Protein AF-A0A2X3BX87-F1 (afdb_monomer)

Organism: Clostridium perfringens (NCBI:txid1502)

Sequence (109 aa):
MKKKILGLLVVGALSLGLVGCGSLENKLASGSIFKTKGNYVVINYSGGKVFDVWTLENAYVQNSSNSDGYEFVDDNGNFVTVSGDVLVIRCNDDKEFSKYEEFHETIKE

pLDDT: mean 77.79, std 19.56, range [42.19, 96.69]

Mean predicted aligned error: 13.46 Å

Structure (mmCIF, N/CA/C/O backbone):
data_AF-A0A2X3BX87-F1
#
_entry.id   AF-A0A2X3BX87-F1
#
loop_
_atom_site.group_PDB
_atom_site.id
_atom_site.type_symbol
_atom_site.label_atom_id
_atom_site.label_alt_id
_atom_site.label_comp_id
_atom_site.label_asym_id
_atom_site.label_entity_id
_atom_site.label_seq_id
_atom_site.pdbx_PDB_ins_code
_atom_site.Cartn_x
_atom_site.Cartn_y
_atom_site.Cartn_z
_atom_site.occupancy
_atom_site.B_iso_or_equiv
_atom_site.auth_seq_id
_atom_site.auth_comp_id
_atom_site.auth_asym_id
_atom_site.auth_atom_id
_atom_site.pdbx_PDB_model_num
ATOM 1 N N . MET A 1 1 ? 76.163 -0.742 8.025 1.00 42.19 1 MET A N 1
ATOM 2 C CA . MET A 1 1 ? 75.196 -0.435 6.946 1.00 42.19 1 MET A CA 1
ATOM 3 C C . MET A 1 1 ? 73.838 -0.174 7.578 1.00 42.19 1 MET A C 1
ATOM 5 O O . MET A 1 1 ? 73.348 -1.022 8.307 1.00 42.19 1 MET A O 1
ATOM 9 N N . LYS A 1 2 ? 73.299 1.035 7.389 1.00 42.28 2 LYS A N 1
ATOM 10 C CA . LYS A 1 2 ? 72.048 1.515 7.995 1.00 42.28 2 LYS A CA 1
ATOM 11 C C . LYS A 1 2 ? 70.854 0.892 7.264 1.00 42.28 2 LYS A C 1
ATOM 13 O O . LYS A 1 2 ? 70.810 0.981 6.040 1.00 42.28 2 LYS A O 1
ATOM 18 N N . LYS A 1 3 ? 69.867 0.349 7.978 1.00 49.53 3 LYS A N 1
ATOM 19 C CA . LYS A 1 3 ? 68.515 0.171 7.430 1.00 49.53 3 LYS A CA 1
ATOM 20 C C . LYS A 1 3 ? 67.519 0.865 8.351 1.00 49.53 3 LYS A C 1
ATOM 22 O O . LYS A 1 3 ? 67.509 0.653 9.557 1.00 49.53 3 LYS A O 1
ATOM 27 N N . LYS A 1 4 ? 66.815 1.813 7.738 1.00 50.62 4 LYS A N 1
ATOM 28 C CA . LYS A 1 4 ? 65.926 2.806 8.329 1.00 50.62 4 LYS A CA 1
ATOM 29 C C . LYS A 1 4 ? 64.584 2.146 8.645 1.00 50.62 4 LYS A C 1
ATOM 31 O O . LYS A 1 4 ? 64.034 1.461 7.792 1.00 50.62 4 LYS A O 1
ATOM 36 N N . ILE A 1 5 ? 64.077 2.386 9.847 1.00 61.44 5 ILE A N 1
ATOM 37 C CA . ILE A 1 5 ? 62.663 2.232 10.195 1.00 61.44 5 ILE A CA 1
ATOM 38 C C . ILE A 1 5 ? 61.945 3.434 9.576 1.00 61.44 5 ILE A C 1
ATOM 40 O O . ILE A 1 5 ? 62.416 4.544 9.797 1.00 61.44 5 ILE A O 1
ATOM 44 N N . LEU A 1 6 ? 60.876 3.230 8.798 1.00 47.25 6 LEU A N 1
ATOM 45 C CA . LEU A 1 6 ? 59.740 4.157 8.648 1.00 47.25 6 LEU A CA 1
ATOM 46 C C . LEU A 1 6 ? 58.700 3.571 7.673 1.00 47.25 6 LEU A C 1
ATOM 48 O O . LEU A 1 6 ? 59.063 3.092 6.603 1.00 47.25 6 LEU A O 1
ATOM 52 N N . GLY A 1 7 ? 57.419 3.679 8.026 1.00 48.97 7 GLY A N 1
ATOM 53 C CA . GLY A 1 7 ? 56.271 3.329 7.179 1.00 48.97 7 GLY A CA 1
ATOM 54 C C . GLY A 1 7 ? 55.152 2.733 8.031 1.00 48.97 7 GLY A C 1
ATOM 55 O O . GLY A 1 7 ? 54.980 1.525 8.056 1.00 48.97 7 GLY A O 1
ATOM 56 N N . LEU A 1 8 ? 54.615 3.474 9.002 1.00 46.38 8 LEU A N 1
ATOM 57 C CA . LEU A 1 8 ? 53.531 4.455 8.839 1.00 46.38 8 LEU A CA 1
ATOM 58 C C . LEU A 1 8 ? 52.221 3.794 8.365 1.00 46.38 8 LEU A C 1
ATOM 60 O O . LEU A 1 8 ? 52.025 3.544 7.183 1.00 46.38 8 LEU A O 1
ATOM 64 N N . LEU A 1 9 ? 51.379 3.512 9.366 1.00 51.75 9 LEU A N 1
ATOM 65 C CA . LEU A 1 9 ? 49.921 3.347 9.365 1.00 51.75 9 LEU A CA 1
ATOM 66 C C . LEU A 1 9 ? 49.225 3.522 8.005 1.00 51.75 9 LEU A C 1
ATOM 68 O O . LEU A 1 9 ? 49.022 4.648 7.554 1.00 51.75 9 LEU A O 1
ATOM 72 N N . VAL A 1 10 ? 48.745 2.418 7.426 1.00 52.28 10 VAL A N 1
ATOM 73 C CA . VAL A 1 10 ? 47.655 2.471 6.445 1.00 52.28 10 VAL A CA 1
ATOM 74 C C . VAL A 1 10 ? 46.364 2.110 7.165 1.00 52.28 10 VAL A C 1
ATOM 76 O O . VAL A 1 10 ? 46.109 0.972 7.549 1.00 52.28 10 VAL A O 1
ATOM 79 N N . VAL A 1 11 ? 45.631 3.188 7.407 1.00 57.97 11 VAL A N 1
ATOM 80 C CA . VAL A 1 11 ? 44.270 3.334 7.904 1.00 57.97 11 VAL A CA 1
ATOM 81 C C . VAL A 1 11 ? 43.339 2.260 7.345 1.00 57.97 11 VAL A C 1
ATOM 83 O O . VAL A 1 11 ? 43.222 2.081 6.135 1.00 57.97 11 VAL A O 1
ATOM 86 N N . GLY A 1 12 ? 42.645 1.578 8.256 1.00 54.19 12 GLY A N 1
ATOM 87 C CA . GLY A 1 12 ? 41.471 0.796 7.921 1.00 54.19 12 GLY A CA 1
ATOM 88 C C . GLY A 1 12 ? 40.347 1.708 7.443 1.00 54.19 12 GLY A C 1
ATOM 89 O O . GLY A 1 12 ? 39.989 2.673 8.111 1.00 54.19 12 GLY A O 1
ATOM 90 N N . ALA A 1 13 ? 39.769 1.364 6.304 1.00 57.69 13 ALA A N 1
ATOM 91 C CA . ALA A 1 13 ? 38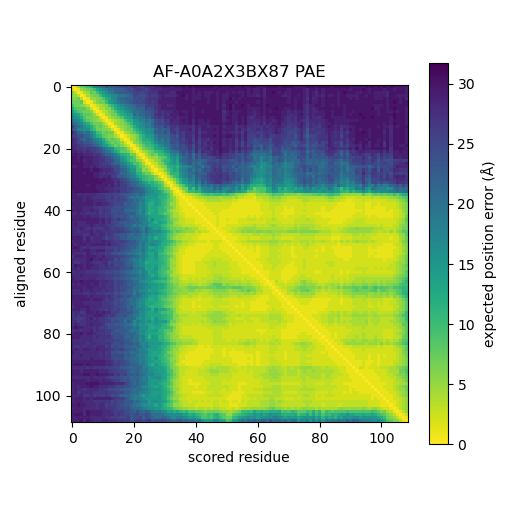.413 1.740 5.954 1.00 57.69 13 ALA A CA 1
ATOM 92 C C . ALA A 1 13 ? 37.825 0.559 5.182 1.00 57.69 13 ALA A C 1
ATOM 94 O O . ALA A 1 13 ? 38.150 0.337 4.017 1.00 57.69 13 ALA A O 1
ATOM 95 N N . LEU A 1 14 ? 37.003 -0.237 5.871 1.00 48.50 14 LEU A N 1
ATOM 96 C CA . LEU A 1 14 ? 36.059 -1.136 5.224 1.00 48.50 14 LEU A CA 1
ATOM 97 C C . LEU A 1 14 ? 35.176 -0.272 4.317 1.00 48.50 14 LEU A C 1
ATOM 99 O O . LEU A 1 14 ? 34.306 0.447 4.803 1.00 48.50 14 LEU A O 1
ATOM 103 N N . SER A 1 15 ? 35.374 -0.337 3.005 1.00 56.03 15 SER A N 1
ATOM 104 C CA . SER A 1 15 ? 34.414 0.196 2.043 1.00 56.03 15 SER A CA 1
ATOM 105 C C . SER A 1 15 ? 33.249 -0.788 1.900 1.00 56.03 15 SER A C 1
ATOM 107 O O . SER A 1 15 ? 33.116 -1.470 0.887 1.00 56.03 15 SER A O 1
ATOM 109 N N . LEU A 1 16 ? 32.417 -0.883 2.937 1.00 55.84 16 LEU A N 1
ATOM 110 C CA . LEU A 1 16 ? 31.048 -1.381 2.825 1.00 55.84 16 LEU A CA 1
ATOM 111 C C . LEU A 1 16 ? 30.134 -0.165 2.729 1.00 55.84 16 LEU A C 1
ATOM 113 O O . LEU A 1 16 ? 29.616 0.347 3.714 1.00 55.84 16 LEU A O 1
ATOM 117 N N . GLY A 1 17 ? 30.001 0.320 1.506 1.00 49.78 17 GLY A N 1
ATOM 118 C CA . GLY A 1 17 ? 29.081 1.381 1.148 1.00 49.78 17 GLY A CA 1
ATOM 119 C C . GLY A 1 17 ? 28.641 1.150 -0.281 1.00 49.78 17 GLY A C 1
ATOM 120 O O . GLY A 1 17 ? 28.997 1.921 -1.166 1.00 49.78 17 GLY A O 1
ATOM 121 N N . LEU A 1 18 ? 27.909 0.058 -0.518 1.00 51.56 18 LEU A N 1
ATOM 122 C CA . LEU A 1 18 ? 27.013 -0.016 -1.667 1.00 51.56 18 LEU A CA 1
ATOM 123 C C . LEU A 1 18 ? 25.963 1.084 -1.478 1.00 51.56 18 LEU A C 1
ATOM 125 O O . LEU A 1 18 ? 24.871 0.853 -0.970 1.00 51.56 18 LEU A O 1
ATOM 129 N N . VAL A 1 19 ? 26.309 2.307 -1.868 1.00 56.84 19 VAL A N 1
ATOM 130 C CA . VAL A 1 19 ? 25.322 3.306 -2.259 1.00 56.84 19 VAL A CA 1
ATOM 131 C C . VAL A 1 19 ? 24.694 2.774 -3.539 1.00 56.84 19 VAL A C 1
ATOM 133 O O . VAL A 1 19 ? 25.155 3.044 -4.646 1.00 56.84 19 VAL A O 1
ATOM 136 N N . GLY A 1 20 ? 23.640 1.976 -3.377 1.00 47.97 20 GLY A N 1
ATOM 137 C CA . GLY A 1 20 ? 22.613 1.793 -4.393 1.00 47.97 20 GLY A CA 1
ATOM 138 C C . GLY A 1 20 ? 21.878 3.116 -4.579 1.00 47.97 20 GLY A C 1
ATOM 139 O O . GLY A 1 20 ? 20.732 3.260 -4.180 1.00 47.97 20 GLY A O 1
ATOM 140 N N . CYS A 1 21 ? 22.574 4.111 -5.123 1.00 55.06 21 CYS A N 1
ATOM 141 C CA . CYS A 1 21 ? 22.011 5.383 -5.532 1.00 55.06 21 CYS A CA 1
ATOM 142 C C . CYS A 1 21 ? 22.110 5.421 -7.054 1.00 55.06 21 CYS A C 1
ATOM 144 O O . CYS A 1 21 ? 23.137 5.771 -7.631 1.00 55.06 21 CYS A O 1
ATOM 146 N N . GLY A 1 22 ? 21.059 4.940 -7.705 1.00 47.41 22 GLY A N 1
ATOM 147 C CA . GLY A 1 22 ? 20.984 4.877 -9.152 1.00 47.41 22 GLY A CA 1
ATOM 148 C C . GLY A 1 22 ? 19.544 4.686 -9.592 1.00 47.41 22 GLY A C 1
ATOM 149 O O . GLY A 1 22 ? 19.085 3.561 -9.725 1.00 47.41 22 GLY A O 1
ATOM 150 N N . SER A 1 23 ? 18.869 5.808 -9.858 1.00 50.59 23 SER A N 1
ATOM 151 C CA . SER A 1 23 ? 17.605 5.902 -10.605 1.00 50.59 23 SER A CA 1
ATOM 152 C C . SER A 1 23 ? 16.277 5.703 -9.853 1.00 50.59 23 SER A C 1
ATOM 154 O O . SER A 1 23 ? 15.329 5.161 -10.422 1.00 50.59 23 SER A O 1
ATOM 156 N N . LEU A 1 24 ? 16.134 6.236 -8.637 1.00 48.31 24 LEU A N 1
ATOM 157 C CA . LEU A 1 24 ? 14.792 6.460 -8.067 1.00 48.31 24 LEU A CA 1
ATOM 158 C C . LEU A 1 24 ? 14.265 7.878 -8.342 1.00 48.31 24 LEU A C 1
ATOM 160 O O . LEU A 1 24 ? 13.073 8.077 -8.558 1.00 48.31 24 LEU A O 1
ATOM 164 N N . GLU A 1 25 ? 15.169 8.854 -8.450 1.00 44.00 25 GLU A N 1
ATOM 165 C CA . GLU A 1 25 ? 14.825 10.276 -8.599 1.00 44.00 25 GLU A CA 1
ATOM 166 C C . GLU A 1 25 ? 14.125 10.612 -9.927 1.00 44.00 25 GLU A C 1
ATOM 168 O O . GLU A 1 25 ? 13.319 11.536 -9.975 1.00 44.00 25 GLU A O 1
ATOM 173 N N . ASN A 1 26 ? 14.356 9.837 -10.993 1.00 44.00 26 ASN A N 1
ATOM 174 C CA . ASN A 1 26 ? 13.775 10.116 -12.313 1.00 44.00 26 ASN A CA 1
ATOM 175 C C . ASN A 1 26 ? 12.454 9.392 -12.607 1.00 44.00 26 ASN A C 1
ATOM 177 O O . ASN A 1 26 ? 11.776 9.761 -13.563 1.00 44.00 26 ASN A O 1
ATOM 181 N N . LYS A 1 27 ? 12.047 8.403 -11.799 1.00 46.78 27 LYS A N 1
ATOM 182 C CA . LYS A 1 27 ? 10.755 7.718 -11.990 1.00 46.78 27 LYS A CA 1
ATOM 183 C C . LYS A 1 27 ? 9.591 8.388 -11.256 1.00 46.78 27 LYS A C 1
ATOM 185 O O . LYS A 1 27 ? 8.456 8.239 -11.689 1.00 46.78 27 LYS A O 1
ATOM 190 N N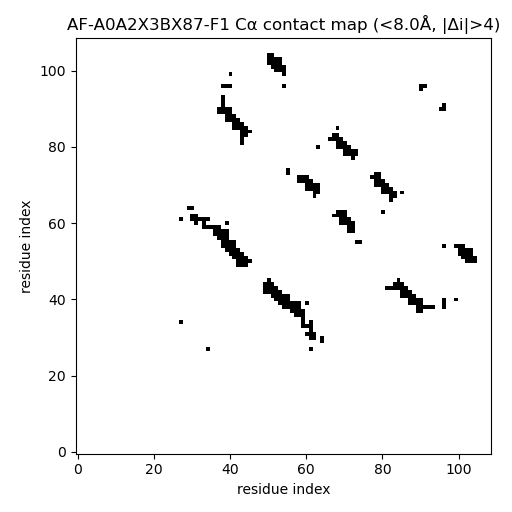 . LEU A 1 28 ? 9.864 9.191 -10.223 1.00 47.81 28 LEU A N 1
ATOM 191 C CA . LEU A 1 28 ? 8.837 9.957 -9.497 1.00 47.81 28 LEU A CA 1
ATOM 192 C C . LEU A 1 28 ? 8.206 11.098 -10.321 1.00 47.81 28 LEU A C 1
ATOM 194 O O . LEU A 1 28 ? 7.174 11.651 -9.940 1.00 47.81 28 LEU A O 1
ATOM 198 N N . ALA A 1 29 ? 8.829 11.498 -11.433 1.00 46.53 29 ALA A N 1
ATOM 199 C CA . ALA A 1 29 ? 8.450 12.706 -12.163 1.00 46.53 29 ALA A CA 1
ATOM 200 C C . ALA A 1 29 ? 7.334 12.504 -13.204 1.00 46.53 29 ALA A C 1
ATOM 202 O O . ALA A 1 29 ? 6.722 13.492 -13.623 1.00 46.53 29 ALA A O 1
ATOM 203 N N . SER A 1 30 ? 7.032 11.270 -13.619 1.00 45.12 30 SER A N 1
ATOM 204 C CA . SER A 1 30 ? 6.088 11.022 -14.713 1.00 45.12 30 SER A CA 1
ATOM 205 C C . SER A 1 30 ? 4.895 10.175 -14.276 1.00 45.12 30 SER A C 1
ATOM 207 O O . SER A 1 30 ? 4.923 8.953 -14.355 1.00 45.12 30 SER A O 1
ATOM 209 N N . GLY A 1 31 ? 3.815 10.861 -13.892 1.00 46.28 31 GLY A N 1
ATOM 210 C CA . GLY A 1 31 ? 2.461 10.315 -13.991 1.00 46.28 31 GLY A CA 1
ATOM 211 C C . GLY A 1 31 ? 1.858 9.753 -12.707 1.00 46.28 31 GLY A C 1
ATOM 212 O O . GLY A 1 31 ? 1.528 8.580 -12.656 1.00 46.28 31 GLY A O 1
ATOM 213 N N . SER A 1 32 ? 1.592 10.583 -11.696 1.00 47.94 32 SER A N 1
ATOM 214 C CA . SER A 1 32 ? 0.542 10.267 -10.717 1.00 47.94 32 SER A CA 1
ATOM 215 C C . SER A 1 32 ? -0.093 11.523 -10.131 1.00 47.94 32 SER A C 1
ATOM 217 O O . SER A 1 32 ? 0.527 12.587 -10.075 1.00 47.94 32 SER A O 1
ATOM 219 N N . ILE A 1 33 ? -1.350 11.384 -9.709 1.00 54.00 33 ILE A N 1
ATOM 220 C CA . ILE A 1 33 ? -2.208 12.426 -9.124 1.00 54.00 33 ILE A CA 1
ATOM 221 C C . ILE A 1 33 ? -1.637 12.906 -7.773 1.00 54.00 33 ILE A C 1
ATOM 223 O O . ILE A 1 33 ? -1.942 14.009 -7.320 1.00 54.00 33 ILE A O 1
ATOM 227 N N . PHE A 1 34 ? -0.727 12.139 -7.162 1.00 59.59 34 PHE A N 1
ATOM 228 C CA . PHE A 1 34 ? -0.157 12.451 -5.857 1.00 59.59 34 PHE A CA 1
ATOM 229 C C . PHE A 1 34 ? 1.376 12.520 -5.888 1.00 59.59 34 PHE A C 1
ATOM 231 O O . PHE A 1 34 ? 2.079 11.529 -5.747 1.00 59.59 34 PHE A O 1
ATOM 238 N N . LYS A 1 35 ? 1.904 13.739 -6.054 1.00 65.25 35 LYS A N 1
ATOM 239 C CA . LYS A 1 35 ? 3.352 14.037 -6.058 1.00 65.25 35 LYS A CA 1
ATOM 240 C C . LYS A 1 35 ? 3.955 14.237 -4.661 1.00 65.25 35 LYS A C 1
ATOM 242 O O . LYS A 1 35 ? 5.113 14.623 -4.540 1.00 65.25 35 LYS A O 1
ATOM 247 N N . THR A 1 36 ? 3.165 14.062 -3.606 1.00 81.38 36 THR A N 1
ATOM 248 C CA . THR A 1 36 ? 3.563 14.370 -2.230 1.00 81.38 36 THR A CA 1
ATOM 249 C C . THR A 1 36 ? 3.320 13.183 -1.321 1.00 81.38 36 THR A C 1
ATOM 251 O O . THR A 1 36 ? 2.359 12.433 -1.517 1.00 81.38 36 THR A O 1
ATOM 254 N N . LYS A 1 37 ? 4.183 13.050 -0.307 1.00 89.00 37 LYS A N 1
ATOM 255 C CA . LYS A 1 37 ? 3.983 12.069 0.753 1.00 89.00 37 LYS A CA 1
ATOM 256 C C . LYS A 1 37 ? 2.622 12.257 1.416 1.00 89.00 37 LYS A C 1
ATOM 258 O O . LYS A 1 37 ? 2.096 13.373 1.497 1.00 89.00 37 LYS A O 1
ATOM 263 N N . GLY A 1 38 ? 2.052 11.159 1.873 1.00 91.19 38 GLY A N 1
ATOM 264 C CA . GLY A 1 38 ? 0.787 11.142 2.590 1.00 91.19 38 GLY A CA 1
ATOM 265 C C . GLY A 1 38 ? 0.496 9.756 3.131 1.00 91.19 38 GLY A C 1
ATOM 266 O O . GLY A 1 38 ? 1.264 8.827 2.892 1.00 91.19 38 GLY A O 1
ATOM 267 N N . ASN A 1 39 ? -0.619 9.644 3.839 1.00 94.69 39 ASN A N 1
ATOM 268 C CA . ASN A 1 39 ? -1.114 8.360 4.303 1.00 94.69 39 ASN A CA 1
ATOM 269 C C . ASN A 1 39 ? -2.017 7.781 3.212 1.00 94.69 39 ASN A C 1
ATOM 271 O O . ASN A 1 39 ? -2.905 8.481 2.710 1.00 94.69 39 ASN A O 1
ATOM 275 N N . TYR A 1 40 ? -1.759 6.542 2.808 1.00 94.44 40 TYR A N 1
ATOM 276 C CA . TYR A 1 40 ? -2.481 5.877 1.728 1.00 94.44 40 TYR A CA 1
ATOM 277 C C . TYR A 1 40 ? -2.977 4.511 2.158 1.00 94.44 40 TYR A C 1
ATOM 279 O O . TYR A 1 40 ? -2.288 3.782 2.862 1.00 94.44 40 TYR A O 1
ATOM 287 N N . VAL A 1 41 ? -4.142 4.144 1.644 1.00 96.19 41 VAL A N 1
ATOM 288 C CA . VAL A 1 41 ? -4.635 2.773 1.689 1.00 96.19 41 VAL A CA 1
ATOM 289 C C . VAL A 1 41 ? -4.733 2.262 0.263 1.00 96.19 41 VAL A C 1
ATOM 291 O O . VAL A 1 41 ? -5.360 2.903 -0.587 1.00 96.19 41 VAL A O 1
ATOM 294 N N . VAL A 1 42 ? -4.090 1.128 -0.006 1.00 95.50 42 VAL A N 1
ATOM 295 C CA . VAL A 1 42 ? -4.134 0.453 -1.308 1.00 95.50 42 VAL A CA 1
ATOM 296 C C . VAL A 1 42 ? -4.875 -0.861 -1.129 1.00 95.50 42 VAL A C 1
ATOM 298 O O . VAL A 1 42 ? -4.425 -1.718 -0.379 1.00 95.50 42 VAL A O 1
ATOM 301 N N . ILE A 1 43 ? -6.013 -1.008 -1.802 1.00 95.81 43 ILE A N 1
ATOM 302 C CA . ILE A 1 43 ? -6.872 -2.191 -1.714 1.00 95.81 43 ILE A CA 1
ATOM 303 C C . ILE A 1 43 ? -6.839 -2.900 -3.060 1.00 95.81 43 ILE A C 1
ATOM 305 O O . ILE A 1 43 ? -7.212 -2.308 -4.073 1.00 95.81 43 ILE A O 1
ATOM 309 N N . ASN A 1 44 ? -6.417 -4.158 -3.065 1.00 94.69 44 ASN A N 1
ATOM 310 C CA . ASN A 1 44 ? -6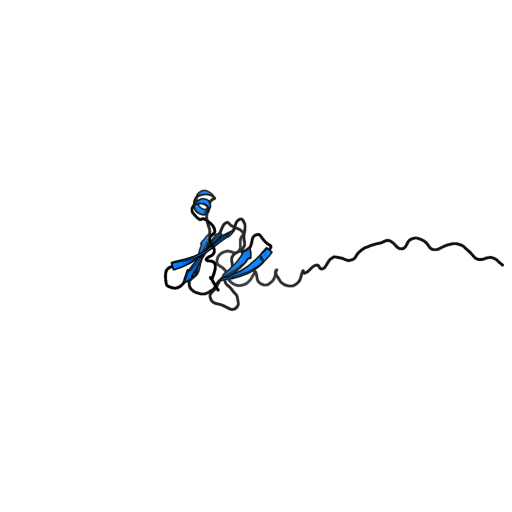.439 -5.021 -4.236 1.00 94.69 44 ASN A CA 1
ATOM 311 C C . ASN A 1 44 ? -7.602 -6.009 -4.141 1.00 94.69 44 ASN A C 1
ATOM 313 O O . ASN A 1 44 ? -7.836 -6.619 -3.089 1.00 94.69 44 ASN A O 1
ATOM 317 N N . TYR A 1 45 ? -8.292 -6.212 -5.255 1.00 93.81 45 TYR A N 1
ATOM 318 C CA . TYR A 1 45 ? -9.410 -7.135 -5.356 1.00 93.81 45 TYR A CA 1
ATOM 319 C C . TYR A 1 45 ? -9.085 -8.309 -6.279 1.00 93.81 45 TYR A C 1
ATOM 321 O O . TYR A 1 45 ? -8.401 -8.185 -7.293 1.00 93.81 45 TYR A O 1
ATOM 329 N N . SER A 1 46 ? -9.643 -9.471 -5.950 1.00 90.62 46 SER A N 1
ATOM 330 C CA . SER A 1 46 ? -9.634 -10.654 -6.806 1.00 90.62 46 SER A CA 1
ATOM 331 C C . SER A 1 46 ? -11.009 -11.311 -6.775 1.00 90.62 46 SER A C 1
ATOM 333 O O . SER A 1 46 ? -11.561 -11.593 -5.711 1.00 90.62 46 SER A O 1
ATOM 335 N N . GLY A 1 47 ? -11.622 -11.497 -7.948 1.00 90.50 47 GLY A N 1
ATOM 336 C CA . GLY A 1 47 ? -12.960 -12.092 -8.057 1.00 90.50 47 GLY A CA 1
ATOM 337 C C . GLY A 1 47 ? -14.049 -11.348 -7.267 1.00 90.50 47 GLY A C 1
ATOM 338 O O . GLY A 1 47 ? -14.972 -11.983 -6.758 1.00 90.50 47 GLY A O 1
ATOM 339 N N . GLY A 1 48 ? -13.926 -10.023 -7.125 1.00 90.06 48 GLY A N 1
ATOM 340 C CA . GLY A 1 48 ? -14.863 -9.181 -6.370 1.00 90.06 48 GLY A CA 1
ATOM 341 C C . GLY A 1 48 ? -14.700 -9.233 -4.846 1.00 90.06 48 GLY A C 1
ATOM 342 O O . GLY A 1 48 ? -15.568 -8.739 -4.128 1.00 90.06 48 GLY A O 1
ATOM 343 N N . LYS A 1 49 ? -13.619 -9.833 -4.336 1.00 93.00 49 LYS A N 1
ATOM 344 C CA . LYS A 1 49 ? -13.276 -9.859 -2.907 1.00 93.00 49 LYS A CA 1
ATOM 345 C C . LYS A 1 49 ? -11.992 -9.087 -2.657 1.00 93.00 49 LYS A C 1
ATOM 347 O O . LYS A 1 49 ? -11.118 -9.080 -3.516 1.00 93.00 49 LYS A O 1
ATOM 352 N N . VAL A 1 50 ? -11.879 -8.484 -1.475 1.00 94.00 50 VAL A N 1
ATOM 353 C CA . VAL A 1 50 ? -10.616 -7.904 -1.004 1.00 94.00 50 VAL A CA 1
ATOM 354 C C . VAL A 1 50 ? -9.611 -9.039 -0.837 1.00 94.00 50 VAL A C 1
ATOM 356 O O . VAL A 1 50 ? -9.849 -9.965 -0.065 1.00 94.00 50 VAL A O 1
ATOM 359 N N . PHE A 1 51 ? -8.532 -8.965 -1.603 1.00 92.62 51 PHE A N 1
ATOM 360 C CA . PHE A 1 51 ? -7.422 -9.913 -1.586 1.00 92.62 51 PHE A CA 1
ATOM 361 C C . PHE A 1 51 ? -6.258 -9.368 -0.752 1.00 92.62 51 PHE A C 1
ATOM 363 O O . PHE A 1 51 ? -5.574 -10.120 -0.061 1.00 92.62 51 PHE A O 1
ATOM 370 N N . ASP A 1 52 ? -6.052 -8.052 -0.804 1.00 94.56 52 ASP A N 1
ATOM 371 C CA . ASP A 1 52 ? -4.912 -7.391 -0.187 1.00 94.56 52 ASP A CA 1
ATOM 372 C C . ASP A 1 52 ? -5.273 -5.946 0.213 1.00 94.56 52 ASP A C 1
ATOM 374 O O . ASP A 1 52 ? -5.997 -5.261 -0.516 1.00 94.56 52 ASP A O 1
ATOM 378 N N . VAL A 1 53 ? -4.793 -5.491 1.366 1.00 95.75 53 VAL A N 1
ATOM 379 C CA . VAL A 1 53 ? -4.917 -4.134 1.899 1.00 95.75 53 VAL A CA 1
ATOM 380 C C . VAL A 1 53 ? -3.569 -3.727 2.471 1.00 95.75 53 VAL A C 1
ATOM 382 O O . VAL A 1 53 ? -3.122 -4.310 3.451 1.00 95.75 53 VAL A O 1
ATOM 385 N N . TRP A 1 54 ? -2.982 -2.672 1.916 1.00 95.88 54 TRP A N 1
ATOM 386 C CA . TRP A 1 54 ? -1.772 -2.038 2.436 1.00 95.88 54 TRP A CA 1
ATOM 387 C C . TRP A 1 54 ? -2.131 -0.741 3.151 1.00 95.88 54 TRP A C 1
ATOM 389 O O . TRP A 1 54 ? -2.846 0.094 2.577 1.00 95.88 54 TRP A O 1
ATOM 399 N N . THR A 1 55 ? -1.600 -0.537 4.356 1.00 96.44 55 THR A N 1
ATOM 400 C CA . THR A 1 55 ? -1.694 0.742 5.075 1.00 96.44 55 THR A CA 1
ATOM 401 C C . THR A 1 55 ? -0.336 1.429 5.074 1.00 96.44 55 THR A C 1
ATOM 403 O O . THR A 1 55 ? 0.597 0.980 5.719 1.00 96.44 55 THR A O 1
ATOM 406 N N . LEU A 1 56 ? -0.210 2.527 4.328 1.00 94.69 56 LEU A N 1
ATOM 407 C CA . LEU A 1 56 ? 1.075 3.168 4.054 1.00 94.69 56 LEU A CA 1
ATOM 408 C C . LEU A 1 56 ? 1.133 4.554 4.700 1.00 94.69 56 LEU A C 1
ATOM 410 O O . LEU A 1 56 ? 0.493 5.493 4.214 1.00 94.69 56 LEU A O 1
ATOM 414 N N . GLU A 1 57 ? 1.917 4.711 5.763 1.00 93.81 57 GLU A N 1
ATOM 415 C CA . GLU A 1 57 ? 2.121 6.005 6.420 1.00 93.81 57 GLU A CA 1
ATOM 416 C C . GLU A 1 57 ? 3.231 6.818 5.746 1.00 93.81 57 GLU A C 1
ATOM 418 O O . GLU A 1 57 ? 4.323 6.324 5.471 1.00 93.81 57 GLU A O 1
ATOM 423 N N . ASN A 1 58 ? 2.982 8.111 5.509 1.00 92.19 58 ASN A N 1
ATOM 424 C CA . ASN A 1 58 ? 3.977 9.042 4.958 1.00 92.19 58 ASN A CA 1
ATOM 425 C C . ASN A 1 58 ? 4.707 8.508 3.697 1.00 92.19 58 ASN A C 1
ATOM 427 O O . ASN A 1 58 ? 5.911 8.729 3.495 1.00 92.19 58 ASN A O 1
ATOM 431 N N . ALA A 1 59 ? 3.965 7.816 2.836 1.00 91.50 59 ALA A N 1
ATOM 432 C CA . ALA A 1 59 ? 4.479 7.095 1.681 1.00 91.50 59 ALA A CA 1
ATOM 433 C C . ALA A 1 59 ? 4.286 7.872 0.372 1.00 91.50 59 ALA A C 1
ATOM 435 O O . ALA A 1 59 ? 3.516 8.832 0.295 1.00 91.50 59 ALA A O 1
ATOM 436 N N . TYR A 1 60 ? 4.993 7.445 -0.675 1.00 90.06 60 TYR A N 1
ATOM 437 C CA . TYR A 1 60 ? 4.704 7.834 -2.055 1.00 90.06 60 TYR A CA 1
ATOM 438 C C . TYR A 1 60 ? 3.990 6.677 -2.751 1.00 90.06 60 TYR A C 1
ATOM 440 O O . TYR A 1 60 ? 4.513 5.567 -2.769 1.00 90.06 60 TYR A O 1
ATOM 448 N N . VAL A 1 61 ? 2.836 6.960 -3.358 1.00 91.06 61 VAL A N 1
ATOM 449 C CA . VAL A 1 61 ? 2.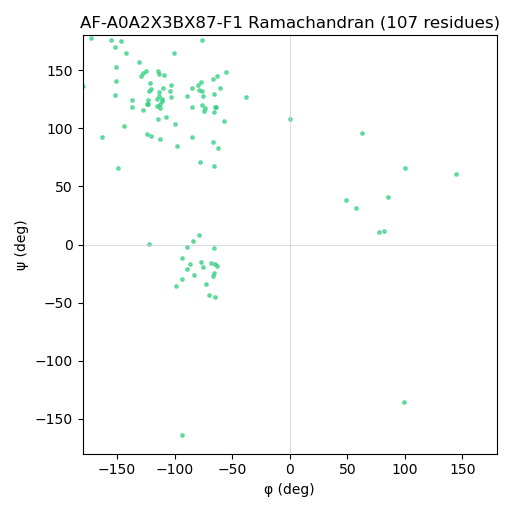107 6.013 -4.209 1.00 91.06 61 VAL A CA 1
ATOM 450 C C . VAL A 1 61 ? 1.924 6.643 -5.584 1.00 91.06 61 VAL A C 1
ATOM 452 O O . VAL A 1 61 ? 1.391 7.750 -5.713 1.00 91.06 61 VAL A O 1
ATOM 455 N N . GLN A 1 62 ? 2.376 5.950 -6.623 1.00 89.81 62 GLN A N 1
ATOM 456 C CA . GLN A 1 62 ? 2.340 6.442 -7.999 1.00 89.81 62 GLN A CA 1
ATOM 457 C C . GLN A 1 62 ? 1.757 5.404 -8.953 1.00 89.81 62 GLN A C 1
ATOM 459 O O . GLN A 1 62 ? 1.784 4.218 -8.646 1.00 89.81 62 GLN A O 1
ATOM 464 N N . ASN A 1 63 ? 1.238 5.830 -10.109 1.00 88.38 63 ASN A N 1
ATOM 465 C CA . ASN A 1 63 ? 0.894 4.869 -11.155 1.00 88.38 63 ASN A CA 1
ATOM 466 C C . ASN A 1 63 ? 2.171 4.166 -11.628 1.00 88.38 63 ASN A C 1
ATOM 468 O O . ASN A 1 63 ? 3.237 4.789 -11.705 1.00 88.38 63 ASN A O 1
ATOM 472 N N . SER A 1 64 ? 2.055 2.890 -11.975 1.00 86.81 64 SER A N 1
ATOM 473 C CA . SER A 1 64 ? 3.147 2.169 -12.608 1.00 86.81 64 SER A CA 1
ATOM 474 C C . SER A 1 64 ? 3.421 2.731 -14.000 1.00 86.81 64 SER A C 1
ATOM 476 O O . SER A 1 64 ? 2.521 3.088 -14.756 1.00 86.81 64 SER A O 1
ATOM 478 N N . SER A 1 65 ? 4.702 2.783 -14.355 1.00 83.31 65 SER A N 1
ATOM 479 C CA . SER A 1 65 ? 5.134 3.178 -15.703 1.00 83.31 65 SER A CA 1
ATOM 480 C C . SER A 1 65 ? 4.909 2.089 -16.760 1.00 83.31 65 SER A C 1
ATOM 482 O O . SER A 1 65 ? 4.894 2.393 -17.951 1.00 83.31 65 SER A O 1
ATOM 484 N N . ASN A 1 66 ? 4.752 0.832 -16.332 1.00 83.19 66 ASN A N 1
ATOM 485 C CA . ASN A 1 66 ? 4.750 -0.342 -17.209 1.00 83.19 66 ASN A CA 1
ATOM 486 C C . ASN A 1 66 ? 3.464 -1.177 -17.111 1.00 83.19 66 ASN A C 1
ATOM 488 O O . ASN A 1 66 ? 3.358 -2.203 -17.781 1.00 83.19 66 ASN A O 1
ATOM 492 N N . SER A 1 67 ? 2.509 -0.772 -16.276 1.00 83.56 67 SER A N 1
ATOM 493 C CA . SER A 1 67 ? 1.214 -1.432 -16.117 1.00 83.56 67 SER A CA 1
ATOM 494 C C . SER A 1 67 ? 0.120 -0.408 -15.815 1.00 83.56 67 SER A C 1
ATOM 496 O O . SER A 1 67 ? 0.388 0.778 -15.637 1.00 83.56 67 SER A O 1
ATOM 498 N N . ASP A 1 68 ? -1.120 -0.875 -15.756 1.00 82.81 68 ASP A N 1
ATOM 499 C CA . ASP A 1 68 ? -2.284 -0.137 -15.260 1.00 82.81 68 ASP A CA 1
ATOM 500 C C . ASP A 1 68 ? -2.362 -0.091 -13.720 1.00 82.81 68 ASP A C 1
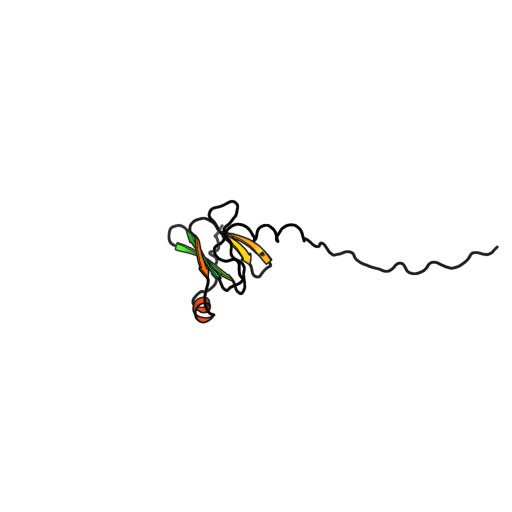ATOM 502 O O . ASP A 1 68 ? -3.356 0.365 -13.161 1.00 82.81 68 ASP A O 1
ATOM 506 N N . GLY A 1 69 ? -1.319 -0.565 -13.035 1.00 90.50 69 GLY A N 1
ATOM 507 C CA . GLY A 1 69 ? -1.249 -0.656 -11.585 1.00 90.50 69 GLY A CA 1
ATOM 508 C C . GLY A 1 69 ? -0.600 0.543 -10.894 1.00 90.50 69 GLY A C 1
ATOM 509 O O . GLY A 1 69 ? -0.386 1.609 -11.474 1.00 90.50 69 GLY A O 1
ATOM 510 N N . TYR A 1 70 ? -0.227 0.329 -9.635 1.00 92.12 70 TYR A N 1
ATOM 511 C CA . TYR A 1 70 ? 0.431 1.297 -8.764 1.00 92.12 70 TYR A CA 1
ATOM 512 C C . TYR A 1 70 ? 1.741 0.744 -8.202 1.00 9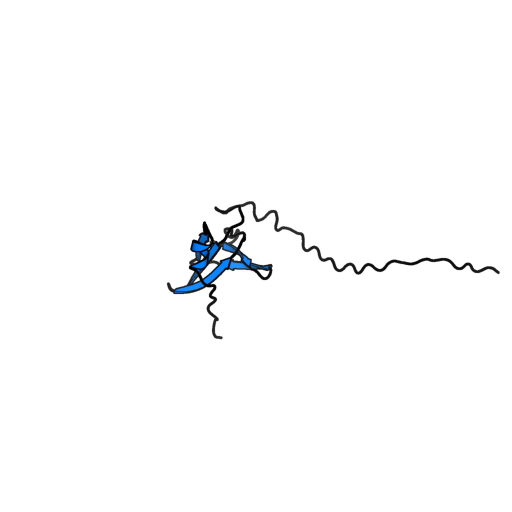2.12 70 TYR A C 1
ATOM 514 O O . TYR A 1 70 ? 1.891 -0.457 -7.977 1.00 92.12 70 TYR A O 1
ATOM 522 N N . GLU A 1 71 ? 2.686 1.644 -7.960 1.00 92.94 71 GLU A N 1
ATOM 523 C CA . GLU A 1 71 ? 3.998 1.372 -7.381 1.00 92.94 71 GLU A CA 1
ATOM 524 C C . GLU A 1 71 ? 4.175 2.180 -6.091 1.00 92.94 71 GLU A C 1
ATOM 526 O O . GLU A 1 71 ? 3.815 3.363 -6.027 1.00 92.94 71 GLU A O 1
ATOM 531 N N . PHE A 1 72 ? 4.757 1.545 -5.075 1.00 93.00 72 PHE A N 1
ATOM 532 C CA . PHE A 1 72 ? 5.137 2.171 -3.808 1.00 93.00 72 PHE A CA 1
ATOM 533 C C . PHE A 1 72 ? 6.274 1.390 -3.134 1.00 93.00 72 PHE A C 1
ATOM 535 O O . PHE A 1 72 ? 6.739 0.366 -3.642 1.00 93.00 72 PHE A O 1
ATOM 542 N N . VAL A 1 73 ? 6.755 1.912 -2.008 1.00 89.81 73 VAL A N 1
ATOM 543 C CA . VAL A 1 73 ? 7.740 1.255 -1.144 1.00 89.81 73 VAL A CA 1
ATOM 544 C C . VAL A 1 73 ? 7.054 0.933 0.179 1.00 89.81 73 VAL A C 1
ATOM 546 O O . VAL A 1 73 ? 6.427 1.829 0.744 1.00 89.81 73 VAL A O 1
ATOM 549 N N . ASP A 1 74 ? 7.132 -0.320 0.625 1.00 86.62 74 ASP A N 1
ATOM 550 C CA . ASP A 1 74 ? 6.566 -0.748 1.911 1.00 86.62 74 ASP A CA 1
ATOM 551 C C . ASP A 1 74 ? 7.441 -0.310 3.103 1.00 86.62 74 ASP A C 1
ATOM 553 O O . ASP A 1 74 ? 8.544 0.226 2.938 1.00 86.62 74 ASP A O 1
ATOM 557 N N . ASP A 1 75 ? 6.972 -0.579 4.321 1.00 83.50 75 ASP A N 1
ATOM 558 C CA . ASP A 1 75 ? 7.685 -0.230 5.557 1.00 83.50 75 ASP A CA 1
ATOM 559 C C . ASP A 1 75 ? 9.037 -0.950 5.718 1.00 83.50 75 ASP A C 1
ATOM 561 O O . ASP A 1 75 ? 9.909 -0.496 6.463 1.00 83.50 75 ASP A O 1
ATOM 565 N N . ASN A 1 76 ? 9.253 -2.047 4.987 1.00 86.56 76 ASN A N 1
ATOM 566 C CA . ASN A 1 76 ? 10.511 -2.791 4.962 1.00 86.56 76 ASN A CA 1
ATOM 567 C C . ASN A 1 76 ? 11.483 -2.281 3.882 1.00 86.56 76 ASN A C 1
ATOM 569 O O . ASN A 1 76 ? 12.607 -2.779 3.777 1.00 86.56 76 ASN A O 1
ATOM 573 N N . GLY A 1 77 ? 11.084 -1.292 3.079 1.00 85.12 77 GLY A N 1
ATOM 574 C CA . GLY A 1 77 ? 11.880 -0.774 1.970 1.00 85.12 77 GLY A CA 1
ATOM 575 C C . GLY A 1 77 ? 11.778 -1.599 0.683 1.00 85.12 77 GLY A C 1
ATOM 576 O O . GLY A 1 77 ? 12.567 -1.373 -0.241 1.00 85.12 77 GLY A O 1
ATOM 577 N N . ASN A 1 78 ? 10.840 -2.543 0.591 1.00 89.56 78 ASN A N 1
ATOM 578 C CA . ASN A 1 78 ? 10.610 -3.328 -0.617 1.00 89.56 78 A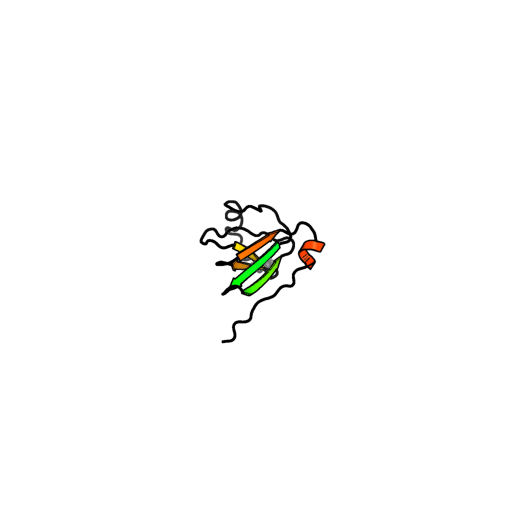SN A CA 1
ATOM 579 C C . ASN A 1 78 ? 9.848 -2.507 -1.656 1.00 89.56 78 ASN A C 1
ATOM 581 O O . ASN A 1 78 ? 8.884 -1.814 -1.337 1.00 89.56 78 ASN A O 1
ATOM 585 N N . PHE A 1 79 ? 10.236 -2.644 -2.925 1.00 90.12 79 PHE A N 1
ATOM 586 C CA . PHE A 1 79 ? 9.432 -2.131 -4.031 1.00 90.12 79 PHE A CA 1
ATOM 587 C C . PHE A 1 79 ? 8.243 -3.047 -4.267 1.00 90.12 79 PHE A C 1
ATOM 589 O O . PHE A 1 79 ? 8.416 -4.216 -4.618 1.00 90.12 79 PHE A O 1
ATOM 596 N N . VAL A 1 80 ? 7.049 -2.486 -4.131 1.00 91.62 80 VAL A N 1
ATOM 597 C CA . VAL A 1 80 ? 5.793 -3.188 -4.360 1.00 91.62 80 VAL A CA 1
ATOM 598 C C . VAL A 1 80 ? 5.151 -2.638 -5.626 1.00 91.62 80 VAL A C 1
ATOM 600 O O . VAL A 1 80 ? 5.106 -1.429 -5.860 1.00 91.62 80 VAL A O 1
ATOM 603 N N . THR A 1 81 ? 4.675 -3.542 -6.477 1.00 92.38 81 THR A N 1
ATOM 604 C CA . THR A 1 81 ? 3.838 -3.217 -7.633 1.00 92.38 81 THR A CA 1
ATOM 605 C C . THR A 1 81 ? 2.543 -3.997 -7.504 1.00 92.38 81 THR A C 1
ATOM 607 O O . THR A 1 81 ? 2.567 -5.226 -7.463 1.00 92.38 81 THR A O 1
ATOM 610 N N . VAL A 1 82 ? 1.420 -3.287 -7.452 1.00 91.69 82 VAL A N 1
ATOM 611 C CA . VAL A 1 82 ? 0.078 -3.877 -7.379 1.00 91.69 82 VAL A CA 1
ATOM 612 C C . VAL A 1 82 ? -0.651 -3.539 -8.673 1.00 91.69 82 VAL A C 1
ATOM 614 O O . VAL A 1 82 ? -0.628 -2.391 -9.105 1.00 91.69 82 VAL A O 1
ATOM 617 N N . SER A 1 83 ? -1.272 -4.522 -9.319 1.00 90.19 83 SER A N 1
ATOM 618 C CA . SER A 1 83 ? -1.968 -4.356 -10.606 1.00 90.19 83 SER A CA 1
ATOM 619 C C . SER A 1 83 ? -3.238 -5.201 -10.654 1.00 90.19 83 SER A C 1
ATOM 621 O O . SER A 1 83 ? -3.392 -6.110 -9.837 1.00 90.19 83 SER A O 1
ATOM 623 N N . GLY A 1 84 ? -4.123 -4.917 -11.612 1.00 88.69 84 GLY A N 1
ATOM 624 C CA . GLY A 1 84 ? -5.454 -5.515 -11.691 1.00 88.69 84 GLY A CA 1
ATOM 625 C C . GLY A 1 84 ? -6.524 -4.584 -11.122 1.00 88.69 84 GLY A C 1
ATOM 626 O O . GLY A 1 84 ? -6.538 -3.394 -11.426 1.00 88.69 84 GLY A O 1
ATOM 627 N N . ASP A 1 85 ? -7.435 -5.126 -10.316 1.00 93.00 85 ASP A N 1
ATOM 628 C CA . ASP A 1 85 ? -8.514 -4.350 -9.701 1.00 93.00 85 ASP A CA 1
ATOM 629 C C . ASP A 1 85 ? -8.017 -3.703 -8.400 1.00 93.00 85 ASP A C 1
ATOM 631 O O . ASP A 1 85 ? -8.020 -4.325 -7.338 1.00 93.00 85 ASP A O 1
ATOM 635 N N . VAL A 1 86 ? -7.525 -2.464 -8.508 1.00 93.81 86 VAL A N 1
ATOM 636 C CA . VAL A 1 86 ? -6.873 -1.736 -7.411 1.00 93.81 86 VAL A CA 1
ATOM 637 C C . VAL A 1 86 ? -7.589 -0.421 -7.122 1.00 93.81 86 VAL A C 1
ATOM 639 O O . VAL A 1 86 ? -7.816 0.398 -8.012 1.00 93.81 86 VAL A O 1
ATOM 642 N N . LEU A 1 87 ? -7.860 -0.174 -5.842 1.00 94.00 87 LEU A N 1
ATOM 643 C CA . LEU A 1 87 ? -8.316 1.109 -5.322 1.00 94.00 87 LEU A CA 1
ATOM 644 C C . LEU A 1 87 ? -7.217 1.747 -4.468 1.00 94.00 87 LEU A C 1
ATOM 646 O O . LEU A 1 87 ? -6.761 1.155 -3.494 1.00 94.00 87 LEU A O 1
ATOM 650 N N . VAL A 1 88 ? -6.841 2.985 -4.793 1.00 93.75 88 VAL A N 1
ATOM 651 C CA . VAL A 1 88 ? -5.907 3.790 -3.991 1.00 93.75 88 VAL A CA 1
ATOM 652 C C . VAL A 1 88 ? -6.647 4.956 -3.351 1.00 93.75 88 VAL A C 1
ATOM 654 O O . VAL A 1 88 ? -7.241 5.788 -4.040 1.00 93.75 88 VAL A O 1
ATOM 657 N N . ILE A 1 89 ? -6.574 5.041 -2.027 1.00 94.38 89 ILE A N 1
ATOM 658 C CA . ILE A 1 89 ? -7.199 6.090 -1.223 1.00 94.38 89 ILE A CA 1
ATOM 659 C C . ILE A 1 89 ? -6.091 6.891 -0.552 1.00 94.38 89 ILE A C 1
ATOM 661 O O . ILE A 1 89 ? -5.332 6.349 0.244 1.00 94.38 89 ILE A O 1
ATOM 665 N N . ARG A 1 90 ? -6.010 8.193 -0.837 1.00 94.06 90 ARG A N 1
ATOM 666 C CA . ARG A 1 90 ? -5.211 9.118 -0.026 1.00 94.06 90 ARG A CA 1
ATOM 667 C C . ARG A 1 90 ? -6.052 9.583 1.159 1.00 94.06 90 ARG A C 1
ATOM 669 O O . ARG A 1 90 ? -7.081 10.221 0.949 1.00 94.06 90 ARG A O 1
ATOM 676 N N . CYS A 1 91 ? -5.616 9.287 2.375 1.00 94.25 91 CYS A N 1
ATOM 677 C CA . CYS A 1 91 ? -6.284 9.727 3.596 1.00 94.25 91 CYS A CA 1
ATOM 678 C C . CYS A 1 91 ? -5.921 11.185 3.904 1.00 94.25 91 CYS A C 1
ATOM 680 O O . CYS A 1 91 ? -4.759 11.585 3.784 1.00 94.25 91 CYS A O 1
ATOM 682 N N . ASN A 1 92 ? -6.915 11.983 4.297 1.00 91.75 92 ASN A N 1
ATOM 683 C CA . ASN A 1 92 ? -6.714 13.393 4.643 1.00 91.75 92 ASN A CA 1
ATOM 684 C C . ASN A 1 92 ? -6.222 13.578 6.084 1.00 91.75 92 ASN A C 1
ATOM 686 O O . ASN A 1 92 ? -5.566 14.576 6.380 1.00 91.75 92 ASN A O 1
ATOM 690 N N . ASP A 1 93 ? -6.547 12.631 6.966 1.00 92.69 93 ASP A N 1
ATOM 691 C CA . ASP A 1 93 ? -6.184 12.638 8.380 1.00 92.69 93 ASP A CA 1
ATOM 692 C C . ASP A 1 93 ? -6.068 11.213 8.960 1.00 92.69 93 ASP A C 1
ATOM 694 O 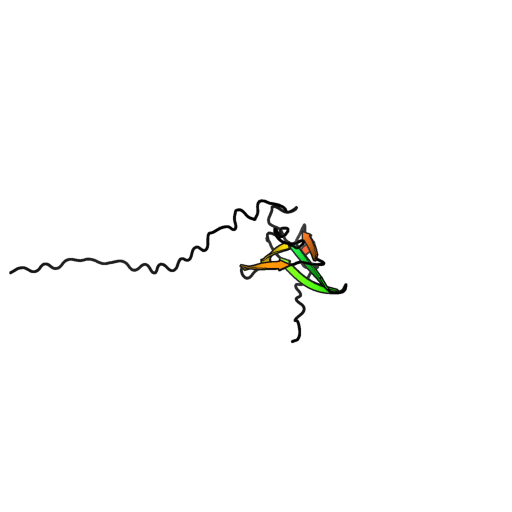O . ASP A 1 93 ? -6.461 10.219 8.338 1.00 92.69 93 ASP A O 1
ATOM 698 N N . ASP A 1 94 ? -5.536 11.119 10.182 1.00 93.00 94 ASP A N 1
ATOM 699 C CA . ASP A 1 94 ? -5.315 9.849 10.888 1.00 93.00 94 ASP A CA 1
ATOM 700 C C . ASP A 1 94 ? -6.627 9.130 11.238 1.00 93.00 94 ASP A C 1
ATOM 702 O O . ASP A 1 94 ? -6.664 7.906 11.385 1.00 93.00 94 ASP A O 1
ATOM 706 N N . LYS A 1 95 ? -7.740 9.864 11.353 1.00 95.69 95 LYS A N 1
ATOM 707 C CA . LYS A 1 95 ? -9.059 9.277 11.619 1.00 95.69 95 LYS A CA 1
ATOM 708 C C . LYS A 1 95 ? -9.602 8.558 10.385 1.00 95.69 95 LYS A C 1
ATOM 710 O O . LYS A 1 95 ? -10.330 7.578 10.522 1.00 95.69 95 LYS A O 1
ATOM 715 N N . GLU A 1 96 ? -9.313 9.043 9.183 1.00 94.50 96 GLU A N 1
ATOM 716 C CA . GLU A 1 96 ? -9.622 8.326 7.948 1.00 94.50 96 GLU A CA 1
ATOM 717 C C . GLU A 1 96 ? -8.734 7.099 7.779 1.00 94.50 96 GLU A C 1
ATOM 719 O O . GLU A 1 96 ? -9.253 6.038 7.439 1.00 94.50 96 GLU A O 1
ATOM 724 N N . PHE A 1 97 ? -7.439 7.242 8.056 1.00 95.44 97 PHE A N 1
ATOM 725 C CA . PHE A 1 97 ? -6.459 6.167 7.918 1.00 95.44 97 PHE A CA 1
ATOM 726 C C . PHE A 1 97 ? -6.723 5.003 8.886 1.00 95.44 97 PHE A C 1
ATOM 728 O O . PHE A 1 97 ? -6.802 3.855 8.463 1.00 95.44 97 PHE A O 1
ATOM 735 N N . SER A 1 98 ? -7.007 5.297 10.158 1.00 95.31 98 SER A N 1
ATOM 736 C CA . SER A 1 98 ? -7.282 4.296 11.210 1.00 95.31 98 SER A CA 1
ATOM 737 C C . SER A 1 98 ? -8.556 3.456 11.024 1.00 95.31 98 SER A C 1
ATOM 739 O O . SER A 1 98 ? -8.832 2.576 11.836 1.00 95.31 98 SER A O 1
ATOM 741 N N . LYS A 1 99 ? -9.360 3.706 9.981 1.00 96.69 99 LYS A N 1
ATOM 742 C CA . LYS A 1 99 ? -10.515 2.854 9.634 1.00 96.69 99 LYS A CA 1
ATOM 743 C C . LYS A 1 99 ? -10.112 1.559 8.934 1.00 96.69 99 LYS A C 1
ATOM 745 O O . LYS A 1 99 ? -10.959 0.680 8.788 1.00 96.69 99 LYS A O 1
ATOM 750 N N . TYR A 1 100 ? -8.878 1.485 8.449 1.00 96.62 100 TYR A N 1
ATOM 751 C CA . TYR A 1 100 ? -8.368 0.371 7.669 1.00 96.62 100 TYR A CA 1
ATOM 752 C C . TYR A 1 100 ? -7.353 -0.413 8.494 1.00 96.62 100 TYR A C 1
ATOM 754 O O . TYR A 1 100 ? -6.617 0.155 9.296 1.00 96.62 100 TYR A O 1
ATOM 762 N N . GLU A 1 101 ? -7.339 -1.723 8.286 1.00 95.19 101 GLU A N 1
ATOM 763 C CA . GLU A 1 101 ? -6.389 -2.651 8.888 1.00 95.19 101 GLU A CA 1
ATOM 764 C C . GLU A 1 101 ? -5.650 -3.348 7.747 1.00 95.19 101 GLU A C 1
ATOM 766 O O . GLU A 1 101 ? -6.278 -3.756 6.764 1.00 95.19 101 GLU A O 1
ATOM 771 N N . GLU A 1 102 ? -4.326 -3.430 7.861 1.00 94.62 102 GLU A N 1
ATOM 772 C CA . GLU A 1 102 ? -3.488 -4.137 6.898 1.00 94.62 102 GLU A CA 1
ATOM 773 C C . GLU A 1 102 ? -3.868 -5.619 6.840 1.00 94.62 102 GLU A C 1
ATOM 775 O O . GLU A 1 102 ? -4.081 -6.273 7.865 1.00 94.62 102 GLU A O 1
ATOM 780 N N . PHE A 1 103 ? -3.980 -6.155 5.629 1.00 94.00 103 PHE A N 1
ATOM 781 C CA . PHE A 1 103 ? -4.421 -7.523 5.399 1.00 94.00 103 PHE A CA 1
ATOM 782 C C . PHE A 1 103 ? -3.810 -8.061 4.114 1.00 94.00 103 PHE A C 1
ATOM 784 O O . PHE A 1 103 ? -3.995 -7.478 3.057 1.00 94.00 103 PHE A O 1
ATOM 791 N N . HIS A 1 104 ? -3.190 -9.236 4.179 1.00 92.62 104 HIS A N 1
ATOM 792 C CA . HIS A 1 104 ? -2.653 -9.919 3.005 1.00 92.62 104 HIS A CA 1
ATOM 793 C C . HIS A 1 104 ? -3.186 -11.353 2.974 1.00 92.62 104 HIS A C 1
ATOM 795 O O . HIS A 1 104 ? -2.882 -12.149 3.872 1.00 92.62 104 HIS A O 1
ATOM 801 N N . GLU A 1 105 ? -3.986 -11.716 1.965 1.00 88.50 105 GLU A N 1
ATOM 802 C CA . GLU A 1 105 ? -4.437 -13.101 1.828 1.00 88.50 105 GLU A CA 1
ATOM 803 C C . GLU A 1 105 ? -3.234 -14.012 1.542 1.00 88.50 105 GLU A C 1
ATOM 805 O O . GLU A 1 105 ? -2.540 -13.895 0.532 1.00 88.50 105 GLU A O 1
ATOM 810 N N . THR A 1 106 ? -2.975 -14.955 2.449 1.00 83.81 106 THR A N 1
ATOM 811 C CA . THR A 1 106 ? -1.946 -15.970 2.221 1.00 83.81 106 THR A CA 1
ATOM 812 C C . THR A 1 106 ? -2.459 -16.964 1.189 1.00 83.81 106 THR A C 1
ATOM 814 O O . THR A 1 106 ? -3.426 -17.688 1.441 1.00 83.81 106 THR A O 1
ATOM 817 N N . ILE A 1 107 ? -1.785 -17.046 0.044 1.00 74.12 107 ILE A N 1
ATOM 818 C CA . ILE A 1 107 ? -2.029 -18.120 -0.916 1.00 74.12 107 ILE A CA 1
ATOM 819 C C . ILE A 1 107 ? -1.600 -19.425 -0.241 1.00 74.12 107 ILE A C 1
ATOM 821 O O . ILE A 1 107 ? -0.427 -19.618 0.073 1.00 74.12 107 ILE A O 1
ATOM 825 N N . LYS A 1 108 ? -2.561 -20.309 0.031 1.00 67.44 108 LYS A N 1
ATOM 826 C CA . LYS A 1 108 ? -2.254 -21.677 0.453 1.00 67.44 108 LYS A CA 1
ATOM 827 C C . LYS A 1 108 ? -1.776 -22.441 -0.779 1.00 67.44 108 LYS A C 1
ATOM 829 O O . LYS A 1 108 ? -2.554 -22.592 -1.720 1.00 67.44 108 LYS A O 1
ATOM 834 N N . GLU A 1 109 ? -0.510 -22.849 -0.763 1.00 56.88 109 GLU A N 1
ATOM 835 C CA . GLU A 1 109 ? 0.072 -23.785 -1.737 1.00 56.88 109 GLU A CA 1
ATOM 836 C C . GLU A 1 109 ? -0.617 -25.158 -1.703 1.00 56.88 109 GLU A C 1
ATOM 838 O O . GLU A 1 109 ? -1.033 -25.599 -0.601 1.00 56.88 109 GLU A O 1
#

Radius of gyration: 23.22 Å; Cα contacts (8 Å, |Δi|>4): 159; chains: 1; bounding box: 90×38×29 Å

Foldseek 3Di:
DDDDDDDDDDDDDDPPDPPPPDDPVVVLPDFDPDSFFAWKWKFDDDPNDTAWIDTDGRWDWGQDPVARWIWTAHPVRDIDTDDDRMDMDGDPDPVRSVVDDGDHHDDDD

Solv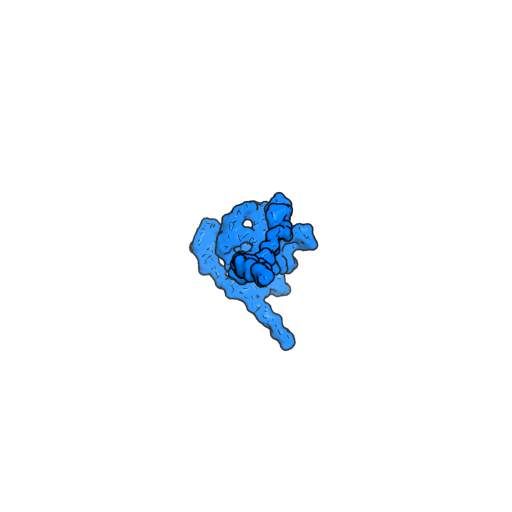ent-accessible surface area (backbone atoms only — not comparable to full-atom values): 7214 Å² total; per-residue (Å²): 136,92,81,82,89,86,83,79,88,82,78,87,73,85,86,83,68,86,73,87,77,81,76,66,83,72,62,75,75,66,65,52,99,48,90,56,69,36,36,34,39,40,39,32,44,52,98,92,35,85,43,33,32,47,71,38,75,72,30,57,58,33,47,35,92,88,54,93,21,36,33,37,59,50,99,85,68,46,83,44,76,50,68,75,54,68,48,79,43,78,40,92,47,70,76,62,48,70,73,61,72,71,42,74,67,76,83,80,130

Nearest PDB structures (foldseek):
  1fgz-assembly1_A  TM=3.149E-01  e=3.376E-01  Mus musculus
  5z1v-assembly2_B  TM=3.082E-01  e=7.619E-01  Pyricularia oryzae
  8wfn-assembly1_D  TM=2.991E-01  e=2.582E+00  Bacillus subtilis
  8qys-assembly1_b  TM=2.696E-01  e=9.832E+00  Homo sapiens

Secondary structure (DSSP, 8-state):
---------------------SSSTTTTTSS-S--S-EEEEEEEEETTEEEEEEEEEEE-EEE-SSSSSEEEE-TTS-EEEE-SEEEEEEESSHHHHTT---EE-----